Protein AF-A0A7C7FSY2-F1 (afdb_monomer_lite)

Radius of gyration: 13.22 Å; chains: 1; bounding box: 30×27×27 Å

Foldseek 3Di:
DDDDDDDDDADDPPDDPVNVVVVQVVQQCVCVVPPPDPGDDDDDDPDPPDPHD

Secondary structure (DSSP, 8-state):
------------TT--HHHHHHHHHHHHTHHHHSTT----------STTSS--

pLDDT: mean 92.09, std 8.02, range [57.09, 97.25]

Sequence (53 aa):
MPIEHIVLLEKKETATEEQLNSFLEAAKQLKDKVPGILDVKHGENFTDRAPHS

Structure (mmCIF, N/CA/C/O backbone):
data_AF-A0A7C7FSY2-F1
#
_entry.id   AF-A0A7C7FSY2-F1
#
loop_
_atom_site.group_PDB
_atom_site.id
_atom_site.type_symbol
_atom_site.label_atom_id
_atom_site.label_alt_id
_atom_site.label_comp_id
_atom_site.label_asym_id
_atom_site.label_entity_id
_atom_site.label_seq_id
_atom_site.pdbx_PDB_ins_code
_atom_site.Cartn_x
_atom_site.Cartn_y
_atom_site.Cartn_z
_atom_site.occupancy
_atom_site.B_iso_or_equiv
_atom_site.auth_seq_id
_atom_site.auth_comp_id
_atom_site.auth_asym_id
_atom_site.auth_atom_id
_atom_site.pdbx_PDB_model_num
ATOM 1 N N . MET A 1 1 ? -20.609 -5.004 9.418 1.00 87.19 1 MET A N 1
ATOM 2 C CA . MET A 1 1 ? -19.767 -6.099 8.893 1.00 87.19 1 MET A CA 1
ATOM 3 C C . MET A 1 1 ? -18.620 -5.451 8.132 1.00 87.19 1 MET A C 1
ATOM 5 O O . MET A 1 1 ? -18.926 -4.609 7.295 1.00 87.19 1 MET A O 1
ATOM 9 N N . PRO A 1 2 ? -17.348 -5.727 8.462 1.00 93.06 2 PRO A N 1
ATOM 10 C CA . PRO A 1 2 ? -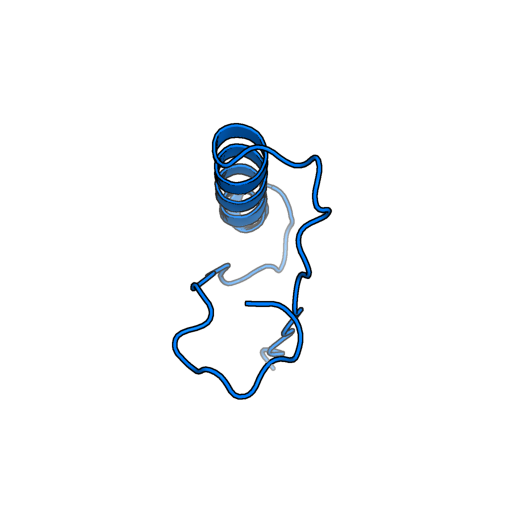16.215 -5.225 7.685 1.00 93.06 2 PRO A CA 1
ATOM 11 C C . PRO A 1 2 ? -16.152 -5.918 6.314 1.00 93.06 2 PRO A C 1
ATOM 13 O O . PRO A 1 2 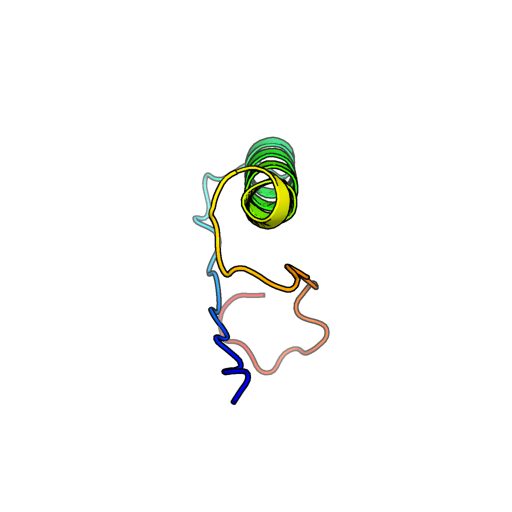? -16.553 -7.074 6.193 1.00 93.06 2 PRO A O 1
ATOM 16 N N . ILE A 1 3 ? -15.671 -5.204 5.297 1.00 96.44 3 ILE A N 1
ATOM 17 C CA . ILE A 1 3 ? -15.467 -5.713 3.935 1.00 96.44 3 ILE A CA 1
ATOM 18 C C . ILE A 1 3 ? -13.973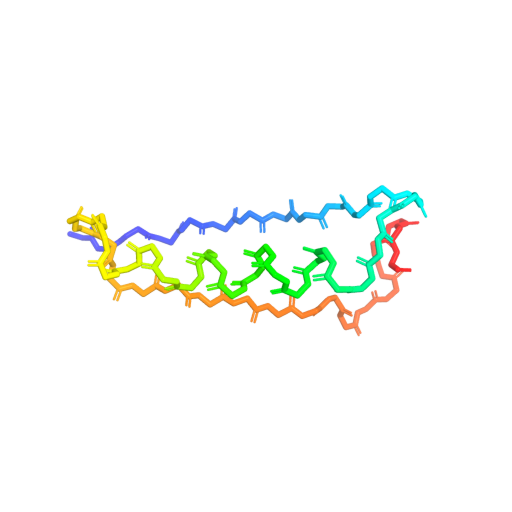 -5.628 3.632 1.00 96.44 3 ILE A C 1
ATOM 20 O O . ILE A 1 3 ? -13.373 -4.571 3.826 1.00 96.44 3 ILE A O 1
ATOM 24 N N . GLU A 1 4 ? -13.386 -6.715 3.137 1.00 97.19 4 GLU A N 1
ATOM 25 C CA . GLU A 1 4 ? -12.038 -6.690 2.571 1.00 97.19 4 GLU A CA 1
ATOM 26 C C . GLU A 1 4 ? -12.111 -6.308 1.090 1.00 97.19 4 GLU A C 1
ATOM 28 O O . GLU A 1 4 ? -12.754 -6.986 0.290 1.00 97.19 4 GLU A O 1
ATOM 33 N N . HIS A 1 5 ? -11.458 -5.205 0.728 1.00 96.75 5 HIS A N 1
ATOM 34 C CA . HIS A 1 5 ? -11.339 -4.742 -0.651 1.00 96.75 5 HIS A CA 1
ATOM 35 C C . HIS A 1 5 ? -9.873 -4.855 -1.078 1.00 96.75 5 HIS A C 1
ATOM 37 O O . HIS A 1 5 ? -9.021 -4.125 -0.575 1.00 96.75 5 HIS A O 1
ATOM 43 N N . ILE A 1 6 ? -9.585 -5.785 -1.991 1.00 96.19 6 ILE A N 1
ATOM 44 C CA . ILE A 1 6 ? -8.233 -6.067 -2.487 1.00 96.19 6 ILE A CA 1
ATOM 45 C C . ILE A 1 6 ? -8.104 -5.541 -3.916 1.00 96.19 6 ILE A C 1
ATOM 47 O O . ILE A 1 6 ? -8.921 -5.867 -4.776 1.00 96.19 6 ILE A O 1
ATOM 51 N N . VAL A 1 7 ? -7.058 -4.755 -4.166 1.00 95.31 7 VAL A N 1
ATOM 52 C CA . VAL A 1 7 ? -6.718 -4.209 -5.485 1.00 95.31 7 VAL A CA 1
ATOM 53 C C . VAL A 1 7 ? -5.298 -4.640 -5.837 1.00 95.31 7 VAL A C 1
ATOM 55 O O . VAL A 1 7 ? -4.391 -4.504 -5.018 1.00 95.31 7 VAL A O 1
ATOM 58 N N . LEU A 1 8 ? -5.107 -5.152 -7.054 1.00 93.50 8 LEU A N 1
ATOM 59 C CA . LEU A 1 8 ? -3.791 -5.461 -7.615 1.00 93.50 8 LEU A CA 1
ATOM 60 C C . LEU A 1 8 ? -3.375 -4.336 -8.562 1.00 93.50 8 LEU A C 1
ATOM 62 O O . LEU A 1 8 ? -4.193 -3.846 -9.341 1.00 93.50 8 LEU A O 1
ATOM 66 N N . LEU A 1 9 ? -2.113 -3.921 -8.479 1.00 91.94 9 LEU A N 1
ATOM 67 C CA . LEU A 1 9 ? -1.564 -2.825 -9.269 1.00 91.94 9 LEU A CA 1
ATOM 68 C C . LEU A 1 9 ? -0.455 -3.354 -10.166 1.00 91.94 9 LEU A C 1
ATOM 70 O O . LEU A 1 9 ? 0.450 -4.036 -9.695 1.00 91.94 9 LEU A O 1
ATOM 74 N N . GLU A 1 10 ? -0.512 -2.984 -11.439 1.00 91.06 10 GLU A N 1
ATOM 75 C CA . GLU A 1 10 ? 0.558 -3.226 -12.396 1.00 91.06 10 GLU A CA 1
ATOM 76 C C . GLU A 1 10 ? 1.246 -1.900 -12.716 1.00 91.06 10 GLU A C 1
ATOM 78 O O . GLU A 1 10 ? 0.607 -0.893 -13.046 1.00 91.06 10 GLU A O 1
ATOM 83 N N . LYS A 1 11 ? 2.568 -1.882 -12.566 1.00 89.75 11 LYS A N 1
ATOM 84 C CA . LYS A 1 11 ? 3.383 -0.696 -12.792 1.00 89.75 11 LYS A CA 1
ATOM 85 C C . LYS A 1 11 ? 3.593 -0.503 -14.297 1.00 89.75 11 LYS A C 1
ATOM 87 O O . LYS A 1 11 ? 3.982 -1.426 -15.000 1.00 89.75 11 LYS A O 1
ATOM 92 N N . LYS A 1 12 ? 3.418 0.726 -14.791 1.00 91.75 12 LYS A N 1
ATOM 93 C CA . LYS A 1 12 ? 3.850 1.082 -16.155 1.00 91.75 12 LYS A CA 1
ATOM 94 C C . LYS A 1 12 ? 5.374 1.011 -16.264 1.00 91.75 12 LYS A C 1
ATOM 96 O O . LYS A 1 12 ? 6.060 1.461 -15.351 1.00 91.75 12 LYS A O 1
ATOM 10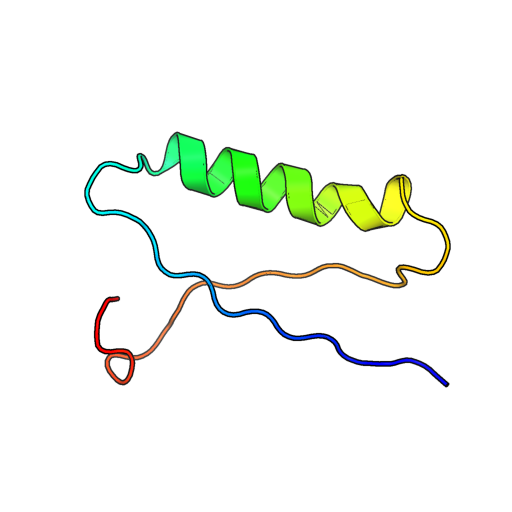1 N N . GLU A 1 13 ? 5.898 0.600 -17.416 1.00 90.81 13 GLU A N 1
ATOM 102 C CA . GLU A 1 13 ? 7.350 0.554 -17.679 1.00 90.81 13 GLU A CA 1
ATOM 103 C C . GLU A 1 13 ? 8.063 1.888 -17.390 1.00 90.81 13 GLU A C 1
ATOM 105 O O . GLU A 1 13 ? 9.198 1.912 -16.927 1.00 90.81 13 GLU A O 1
ATOM 110 N N . THR A 1 14 ? 7.379 3.013 -17.612 1.00 94.81 14 THR A N 1
ATOM 111 C CA . THR A 1 14 ? 7.927 4.363 -17.415 1.00 94.81 14 THR A CA 1
ATOM 112 C C . THR A 1 14 ? 7.787 4.899 -15.992 1.00 94.81 14 THR A C 1
ATOM 114 O O . THR A 1 14 ? 8.208 6.025 -15.731 1.00 94.81 14 THR A O 1
ATOM 117 N N . ALA A 1 15 ? 7.132 4.173 -15.084 1.00 93.94 15 ALA A N 1
ATOM 118 C CA . ALA A 1 15 ? 6.958 4.650 -13.721 1.00 93.94 15 ALA A CA 1
ATOM 119 C C . ALA A 1 15 ? 8.274 4.524 -12.941 1.00 93.94 15 ALA A C 1
ATOM 121 O O . ALA A 1 15 ? 8.982 3.519 -13.027 1.00 93.94 15 ALA A O 1
ATOM 122 N N . THR A 1 16 ? 8.604 5.531 -12.142 1.00 95.50 16 THR A N 1
ATOM 123 C CA . THR A 1 16 ? 9.760 5.460 -11.242 1.00 95.50 16 THR A CA 1
ATOM 124 C C . THR A 1 16 ? 9.380 4.785 -9.926 1.00 95.50 16 THR A C 1
ATOM 126 O O . THR A 1 16 ? 8.204 4.701 -9.563 1.00 95.50 16 THR A O 1
ATOM 129 N N . GLU A 1 17 ? 10.373 4.286 -9.191 1.00 92.00 17 GLU A N 1
ATOM 130 C CA . GLU A 1 17 ? 10.158 3.788 -7.824 1.00 92.00 17 GLU A CA 1
ATOM 131 C C . GLU A 1 17 ? 9.646 4.895 -6.898 1.00 92.00 17 GLU A C 1
ATOM 133 O O . GLU A 1 17 ? 8.757 4.663 -6.088 1.00 92.00 17 GLU A O 1
ATOM 138 N N . GLU A 1 18 ? 10.132 6.125 -7.067 1.00 95.62 18 GLU A N 1
ATOM 139 C CA . GLU A 1 18 ? 9.669 7.282 -6.299 1.00 95.62 18 GLU A CA 1
ATOM 140 C C . GLU A 1 18 ? 8.178 7.567 -6.524 1.00 95.62 18 GLU A C 1
ATOM 142 O O . GLU A 1 18 ? 7.449 7.835 -5.569 1.00 95.62 18 GLU A O 1
ATOM 147 N N . GLN A 1 19 ? 7.698 7.455 -7.767 1.00 95.88 19 GLN A N 1
ATOM 148 C CA . GLN A 1 19 ? 6.277 7.603 -8.089 1.00 95.88 19 GLN A CA 1
ATOM 149 C C . GLN A 1 19 ? 5.435 6.496 -7.451 1.00 95.88 19 GLN A C 1
ATOM 151 O O . GLN A 1 19 ? 4.368 6.781 -6.904 1.00 95.88 19 GLN A O 1
ATOM 156 N N . LEU A 1 20 ? 5.916 5.250 -7.495 1.00 94.12 20 LEU A N 1
ATOM 157 C CA . LEU A 1 20 ? 5.243 4.119 -6.861 1.00 94.12 20 LEU A CA 1
ATOM 158 C C . LEU A 1 20 ? 5.173 4.299 -5.338 1.00 94.12 20 LEU A C 1
ATOM 160 O O . LEU A 1 20 ? 4.091 4.215 -4.763 1.00 94.12 20 LEU A O 1
ATOM 164 N N . ASN A 1 21 ? 6.295 4.622 -4.697 1.00 94.25 21 ASN A N 1
ATOM 165 C CA . ASN A 1 21 ? 6.371 4.847 -3.254 1.00 94.25 21 ASN A CA 1
ATOM 166 C C . ASN A 1 21 ? 5.479 6.015 -2.824 1.00 94.25 21 ASN A C 1
ATOM 168 O O . ASN A 1 21 ? 4.716 5.896 -1.868 1.00 94.25 21 ASN A O 1
ATOM 172 N N . SER A 1 22 ? 5.499 7.117 -3.578 1.00 96.31 22 SER A N 1
ATOM 173 C CA . SER A 1 22 ? 4.631 8.271 -3.326 1.00 96.31 22 SER A CA 1
ATOM 174 C C . SER A 1 22 ? 3.148 7.903 -3.416 1.00 96.31 22 SER A C 1
ATOM 176 O O . SER A 1 22 ? 2.351 8.334 -2.582 1.00 96.31 22 SER A O 1
ATOM 178 N N . PHE A 1 23 ? 2.767 7.078 -4.397 1.00 95.69 23 PHE A N 1
ATOM 179 C CA . PHE A 1 23 ? 1.403 6.571 -4.529 1.00 95.69 23 PHE A CA 1
ATOM 180 C C . PHE A 1 23 ? 1.004 5.676 -3.344 1.00 95.69 23 PHE A C 1
ATOM 182 O O . PHE A 1 23 ? -0.068 5.868 -2.769 1.00 95.69 23 PHE A O 1
ATOM 189 N N . LEU A 1 24 ? 1.856 4.723 -2.956 1.00 95.50 24 LEU A N 1
ATOM 190 C CA . LEU A 1 24 ? 1.581 3.780 -1.866 1.00 95.50 24 LEU A CA 1
ATOM 191 C C . LEU A 1 24 ? 1.444 4.492 -0.511 1.00 95.50 24 LEU A C 1
ATOM 193 O O . LEU A 1 24 ? 0.522 4.198 0.257 1.00 95.50 24 LEU A O 1
ATOM 197 N N . GLU A 1 25 ? 2.295 5.482 -0.242 1.00 95.56 25 GLU A N 1
ATOM 198 C CA . GLU A 1 25 ? 2.207 6.300 0.970 1.00 95.56 25 GLU A CA 1
ATOM 199 C C . GLU A 1 25 ? 0.964 7.198 0.971 1.00 95.56 25 GLU A C 1
ATOM 201 O O . GLU A 1 25 ? 0.281 7.313 1.992 1.00 95.56 25 GLU A O 1
ATOM 206 N N . ALA A 1 26 ? 0.588 7.771 -0.176 1.00 96.00 26 ALA A N 1
ATOM 207 C CA . ALA A 1 26 ? -0.670 8.506 -0.295 1.00 96.00 26 ALA A CA 1
ATOM 208 C C . ALA A 1 26 ? -1.895 7.600 -0.065 1.00 96.00 26 ALA A C 1
ATOM 210 O O . ALA A 1 26 ? -2.853 8.023 0.586 1.00 96.00 26 ALA A O 1
ATOM 211 N N . ALA A 1 27 ? -1.861 6.351 -0.545 1.00 96.06 27 ALA A N 1
ATOM 212 C CA . ALA A 1 27 ? -2.938 5.383 -0.347 1.00 96.06 27 ALA A CA 1
ATOM 213 C C . ALA A 1 27 ? -3.117 5.011 1.135 1.00 96.06 27 ALA A C 1
ATOM 215 O O . ALA A 1 27 ? -4.248 4.982 1.622 1.00 96.06 27 ALA A O 1
ATOM 216 N N . LYS A 1 28 ? -2.025 4.811 1.889 1.00 96.38 28 LYS A N 1
ATOM 217 C CA . LYS A 1 28 ? -2.083 4.563 3.344 1.00 96.38 28 LYS A CA 1
ATOM 218 C C . LYS A 1 28 ? -2.815 5.667 4.109 1.00 96.38 28 LYS A C 1
ATOM 220 O O . LYS A 1 28 ? -3.545 5.371 5.052 1.00 96.38 28 LYS A O 1
ATOM 225 N N . GLN A 1 29 ? -2.650 6.923 3.695 1.00 96.50 29 GLN A N 1
ATOM 226 C CA . GLN A 1 29 ? -3.281 8.083 4.337 1.00 96.50 29 GLN A CA 1
ATOM 227 C C . GLN A 1 29 ? -4.795 8.175 4.094 1.00 96.50 29 GLN A C 1
ATOM 229 O O . GLN A 1 29 ? -5.459 9.016 4.699 1.00 96.50 29 GLN A O 1
ATOM 234 N N . LEU A 1 30 ? -5.374 7.350 3.211 1.00 95.88 30 LEU A N 1
ATOM 235 C CA . LEU A 1 30 ? -6.816 7.382 2.948 1.00 95.88 30 LEU A CA 1
ATOM 236 C C . LEU A 1 30 ? -7.638 7.030 4.188 1.00 95.88 30 LEU A C 1
ATOM 238 O O . LEU A 1 30 ? -8.720 7.587 4.358 1.00 95.88 30 LEU A O 1
ATOM 242 N N . LYS A 1 31 ? -7.110 6.188 5.085 1.00 96.19 31 LYS A N 1
ATOM 243 C CA . LYS A 1 31 ? -7.775 5.860 6.355 1.00 96.19 31 LYS A CA 1
ATOM 244 C C . LYS A 1 31 ? -8.019 7.087 7.242 1.00 96.19 31 LYS A C 1
ATOM 246 O O . LYS A 1 31 ? -9.007 7.130 7.961 1.00 96.19 31 LYS A O 1
ATOM 251 N N . ASP A 1 32 ? -7.162 8.104 7.137 1.00 97.00 32 ASP A N 1
ATOM 252 C CA . ASP A 1 32 ? -7.256 9.332 7.933 1.00 97.00 32 ASP A CA 1
ATOM 253 C C . ASP A 1 32 ? -8.149 10.394 7.262 1.00 97.00 32 ASP A C 1
ATOM 255 O O . ASP A 1 32 ? -8.488 11.406 7.874 1.00 97.00 32 ASP A O 1
ATOM 259 N N . LYS A 1 33 ? -8.523 10.188 5.989 1.00 97.25 33 LYS A N 1
ATOM 260 C CA . LYS A 1 33 ? -9.249 11.166 5.157 1.00 97.25 33 LYS A CA 1
ATOM 261 C C . LYS A 1 33 ? -10.653 10.712 4.758 1.00 97.25 33 LYS A C 1
ATOM 263 O O . LYS A 1 33 ? -11.504 11.558 4.496 1.00 97.25 33 LYS A O 1
ATOM 268 N N . VAL A 1 34 ? -10.901 9.405 4.680 1.00 96.94 34 VAL A N 1
ATOM 269 C CA . VAL A 1 34 ? -12.160 8.832 4.190 1.00 96.94 34 VAL A CA 1
ATOM 270 C C . VAL A 1 34 ? -12.873 8.096 5.328 1.00 96.94 34 VAL A C 1
ATOM 272 O O . VAL A 1 34 ? -12.415 7.031 5.753 1.00 96.94 34 VAL A O 1
ATOM 275 N N . PRO A 1 35 ? -14.014 8.618 5.813 1.00 97.25 35 PRO A N 1
ATOM 276 C CA . PRO A 1 35 ? -14.804 7.946 6.836 1.00 97.25 35 PRO A CA 1
ATOM 277 C C . PRO A 1 35 ? -15.220 6.535 6.405 1.00 97.25 35 PRO A C 1
ATOM 279 O O . PRO A 1 35 ? -15.698 6.328 5.292 1.00 97.25 35 PRO A O 1
ATOM 282 N N . GLY A 1 36 ? -15.070 5.568 7.310 1.00 96.06 36 GLY A N 1
ATOM 283 C CA . GLY A 1 36 ? -15.452 4.172 7.076 1.00 96.06 36 GLY A CA 1
ATOM 284 C C . GLY A 1 36 ? -14.326 3.271 6.566 1.00 96.06 36 GLY A C 1
ATOM 285 O O . GLY A 1 36 ? -14.491 2.052 6.587 1.00 96.06 36 GLY A O 1
ATOM 286 N N . ILE A 1 37 ? -13.170 3.825 6.183 1.00 96.88 37 ILE A N 1
ATOM 287 C CA . ILE A 1 37 ? -11.961 3.020 5.985 1.00 96.88 37 ILE A CA 1
ATOM 288 C C . ILE A 1 37 ? -11.405 2.639 7.359 1.00 96.88 37 ILE A C 1
ATOM 290 O O . ILE A 1 37 ? -11.047 3.503 8.154 1.00 96.88 37 ILE A O 1
ATOM 294 N N . LEU A 1 38 ? -11.347 1.336 7.636 1.00 96.50 38 LEU A N 1
ATOM 295 C CA . LEU A 1 38 ? -10.830 0.817 8.904 1.00 96.50 38 LEU A CA 1
ATOM 296 C C . LEU A 1 38 ? -9.301 0.719 8.902 1.00 96.50 38 LEU A C 1
ATOM 298 O O . LEU A 1 38 ? -8.665 1.035 9.903 1.00 96.50 38 LEU A O 1
ATOM 302 N N . ASP A 1 39 ? -8.716 0.277 7.787 1.00 96.25 39 ASP A N 1
ATOM 303 C CA . ASP A 1 39 ? -7.270 0.160 7.616 1.00 96.25 39 ASP A CA 1
ATOM 304 C C . ASP A 1 39 ? -6.897 0.110 6.126 1.00 96.25 39 ASP A C 1
ATOM 306 O O . ASP A 1 39 ? -7.722 -0.260 5.287 1.00 96.25 39 ASP A O 1
ATOM 310 N N . VAL A 1 40 ? -5.651 0.465 5.803 1.00 97.12 40 VAL A N 1
ATOM 311 C CA . VAL A 1 40 ? -5.074 0.341 4.456 1.00 97.12 40 VAL A CA 1
ATOM 312 C C . VAL A 1 40 ? -3.664 -0.222 4.573 1.00 97.12 40 VAL A C 1
ATOM 314 O O . VAL A 1 40 ? -2.800 0.357 5.233 1.00 97.12 40 VAL A O 1
ATOM 317 N N . LYS A 1 41 ? -3.420 -1.341 3.890 1.00 95.62 41 LYS A N 1
ATOM 318 C CA . LYS A 1 41 ? -2.112 -1.997 3.806 1.00 95.62 41 LYS A CA 1
ATOM 319 C C . LYS A 1 41 ? -1.750 -2.232 2.349 1.00 95.62 41 LYS A C 1
ATOM 321 O O . LYS A 1 41 ? -2.626 -2.413 1.510 1.00 95.62 41 LYS A O 1
ATOM 326 N N . HIS A 1 42 ? -0.455 -2.267 2.074 1.00 94.69 42 HIS A N 1
ATOM 327 C CA . HIS A 1 42 ? 0.079 -2.692 0.790 1.00 94.69 42 HIS A CA 1
ATOM 328 C C . HIS A 1 42 ? 1.267 -3.626 1.018 1.00 94.69 42 HIS A C 1
ATOM 330 O O . HIS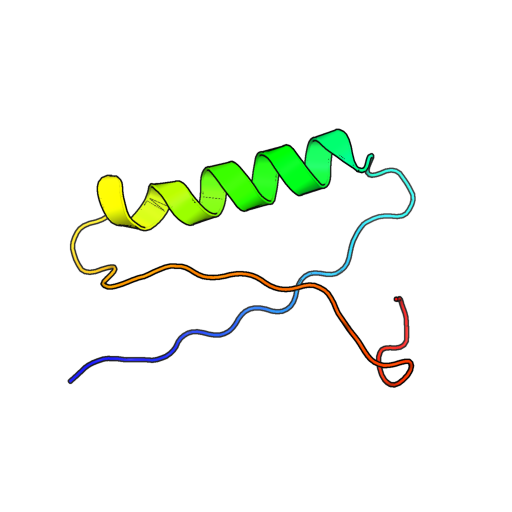 A 1 42 ? 1.867 -3.633 2.095 1.00 94.69 42 HIS A O 1
ATOM 336 N N . GLY A 1 43 ? 1.597 -4.401 -0.006 1.00 91.94 43 GLY A N 1
ATOM 337 C CA . GLY A 1 43 ? 2.757 -5.278 -0.042 1.00 91.94 43 GLY A CA 1
ATOM 338 C C . GLY A 1 43 ? 3.238 -5.429 -1.476 1.00 91.94 43 GLY A C 1
ATOM 339 O O . GLY A 1 43 ? 2.506 -5.121 -2.417 1.00 91.94 43 GLY A O 1
ATOM 340 N N . GLU A 1 44 ? 4.476 -5.874 -1.622 1.00 90.44 44 GLU A N 1
ATOM 341 C CA . GLU A 1 44 ? 5.059 -6.174 -2.924 1.00 90.44 44 GLU A CA 1
ATOM 342 C C . GLU A 1 44 ? 4.698 -7.596 -3.349 1.00 90.44 44 GLU A C 1
ATOM 344 O O . GLU A 1 44 ? 4.445 -8.476 -2.517 1.00 90.44 44 GLU A O 1
ATOM 349 N N . ASN A 1 45 ? 4.666 -7.825 -4.660 1.00 90.94 45 ASN A N 1
ATOM 350 C CA . ASN A 1 45 ? 4.566 -9.179 -5.170 1.00 90.94 45 ASN A C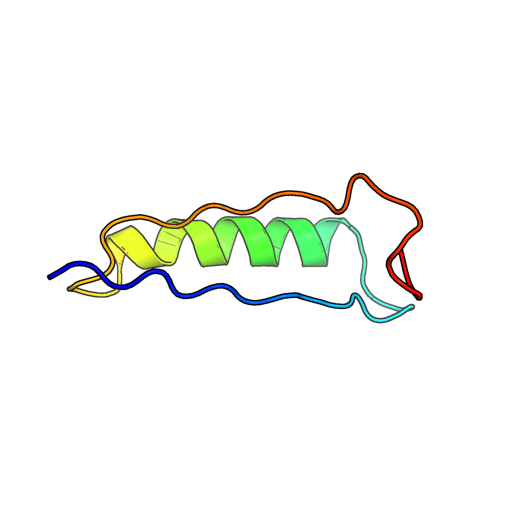A 1
ATOM 351 C C . ASN A 1 45 ? 5.838 -9.953 -4.787 1.00 90.94 45 ASN A C 1
ATOM 353 O O . ASN A 1 45 ? 6.947 -9.526 -5.084 1.00 90.94 45 ASN A O 1
ATOM 357 N N . PHE A 1 46 ? 5.668 -11.102 -4.139 1.00 88.94 46 PHE A N 1
ATOM 358 C CA . PHE A 1 46 ? 6.759 -11.950 -3.649 1.00 88.94 46 PHE A CA 1
ATOM 359 C C . PHE A 1 46 ? 6.904 -13.253 -4.452 1.00 88.94 46 PHE A C 1
ATOM 361 O O . PHE A 1 46 ? 7.660 -14.140 -4.060 1.00 88.94 46 PHE A O 1
ATOM 368 N N . THR A 1 47 ? 6.148 -13.402 -5.545 1.00 87.50 47 THR A N 1
ATOM 369 C CA . THR A 1 47 ? 6.158 -14.601 -6.395 1.00 87.50 47 THR A CA 1
ATOM 370 C C . THR A 1 47 ? 6.340 -14.246 -7.866 1.00 87.50 47 THR A C 1
ATOM 372 O O . THR A 1 47 ? 5.925 -13.184 -8.321 1.00 87.50 47 THR A O 1
ATOM 375 N N . ASP A 1 48 ? 6.858 -15.195 -8.634 1.00 83.62 48 ASP A N 1
ATOM 376 C CA . ASP A 1 48 ? 7.005 -15.151 -10.093 1.00 83.62 48 ASP A CA 1
ATOM 377 C C . ASP A 1 48 ? 5.728 -15.575 -10.849 1.00 83.62 48 ASP A C 1
ATOM 379 O O . ASP A 1 48 ? 5.730 -15.743 -12.066 1.00 83.62 48 ASP A O 1
ATOM 383 N N . ARG A 1 49 ? 4.604 -15.750 -10.138 1.00 88.06 49 ARG A N 1
ATOM 384 C CA . ARG A 1 49 ? 3.326 -16.186 -10.726 1.00 88.06 49 ARG A CA 1
ATOM 385 C C . ARG A 1 49 ? 2.561 -15.063 -11.427 1.00 88.06 49 ARG A C 1
ATOM 387 O O . ARG A 1 49 ? 1.579 -15.350 -12.112 1.00 88.06 49 ARG A O 1
ATOM 394 N N . ALA A 1 50 ? 2.960 -13.809 -11.222 1.00 81.50 50 ALA A N 1
ATOM 395 C CA . ALA A 1 50 ? 2.401 -12.672 -11.939 1.00 81.50 50 ALA A CA 1
ATOM 396 C C . ALA A 1 50 ? 3.179 -12.462 -13.251 1.00 81.50 50 ALA A C 1
ATOM 398 O O . ALA A 1 50 ? 4.404 -12.529 -13.235 1.00 81.50 50 ALA A O 1
ATOM 399 N N . PRO A 1 51 ? 2.498 -12.186 -14.376 1.00 69.19 51 PRO A N 1
ATOM 400 C CA . PRO A 1 51 ? 3.147 -12.046 -15.683 1.00 69.19 51 PRO A CA 1
ATOM 401 C C . PRO A 1 51 ? 4.105 -10.844 -15.774 1.00 69.19 51 PRO A C 1
ATOM 403 O O . PRO A 1 51 ? 4.982 -10.833 -16.635 1.00 69.19 51 PRO A O 1
ATOM 406 N N . HIS A 1 52 ? 3.949 -9.859 -14.884 1.00 62.69 52 HIS A N 1
ATOM 407 C CA . HIS A 1 52 ? 4.720 -8.618 -14.841 1.00 62.69 52 HIS A CA 1
ATOM 408 C C . HIS A 1 52 ? 5.056 -8.293 -13.375 1.00 62.69 52 HIS A C 1
ATOM 410 O O . HIS A 1 52 ? 4.269 -7.649 -12.679 1.00 62.69 52 HIS A O 1
ATOM 416 N N . SER A 1 53 ? 6.173 -8.837 -12.881 1.00 57.09 53 SER A N 1
ATOM 417 C CA . SER A 1 53 ? 6.736 -8.580 -11.544 1.00 57.09 53 SER A CA 1
ATOM 418 C C . SER A 1 53 ? 7.893 -7.596 -11.615 1.00 57.09 53 SER A C 1
ATOM 420 O O . SER A 1 53 ? 8.797 -7.868 -12.439 1.00 57.09 53 SER A O 1
#